Protein AF-A0A3D6BRS6-F1 (afdb_monomer)

Sequence (73 aa):
MIATIQYNSKKLQIDLSKPLDISIPLRASTNNVNAWYLDQPKIEPVKDGEWVASVADGADVNFNNIWFNPHAH

Foldseek 3Di:
DWDWDDDPPDIDIDDPVDDDDPDFDQDQDPPWQAPDPDHHKDKAFDDDPPDTCDVVRPHPHGHIDIDDDPRHD

Mean predicted aligned error: 4.81 Å

Structure (mmCIF, N/CA/C/O backbone):
data_AF-A0A3D6BRS6-F1
#
_entry.id   AF-A0A3D6BRS6-F1
#
loop_
_atom_site.group_PDB
_atom_site.id
_atom_site.type_symbol
_atom_site.label_atom_id
_atom_site.label_alt_id
_atom_site.label_comp_id
_atom_site.label_asym_id
_atom_site.label_entity_id
_atom_site.label_seq_id
_atom_site.pdbx_PDB_ins_code
_atom_site.Cartn_x
_atom_site.Cartn_y
_atom_site.Cartn_z
_atom_site.occupancy
_atom_site.B_iso_or_equiv
_atom_site.auth_seq_id
_atom_site.auth_comp_id
_atom_site.auth_asym_id
_atom_site.auth_atom_id
_atom_site.pdbx_PDB_model_num
ATOM 1 N N . MET A 1 1 ? -26.057 -2.437 10.744 1.00 88.88 1 MET A N 1
ATOM 2 C CA . MET A 1 1 ? -25.953 -3.247 11.983 1.00 88.88 1 MET A CA 1
ATOM 3 C C . MET A 1 1 ? -25.506 -2.307 13.090 1.00 88.88 1 MET A C 1
ATOM 5 O O . MET A 1 1 ? -24.447 -1.716 12.937 1.00 88.88 1 MET A O 1
ATOM 9 N N . ILE A 1 2 ? -26.309 -2.107 14.141 1.00 96.62 2 ILE A N 1
ATOM 10 C CA . ILE A 1 2 ? -25.976 -1.160 15.220 1.00 96.62 2 ILE A CA 1
ATOM 11 C C . ILE A 1 2 ? -25.433 -1.926 16.427 1.00 96.62 2 ILE A C 1
ATOM 13 O O . ILE A 1 2 ? -26.125 -2.784 16.973 1.00 96.62 2 ILE A O 1
ATOM 17 N N . ALA A 1 3 ? -24.208 -1.607 16.842 1.00 96.50 3 ALA A N 1
ATOM 18 C CA . ALA A 1 3 ? -23.593 -2.105 18.069 1.00 96.50 3 ALA A CA 1
ATOM 19 C C . ALA A 1 3 ? -23.707 -1.060 19.186 1.00 96.50 3 ALA A C 1
ATOM 21 O O . ALA A 1 3 ? -23.701 0.144 18.929 1.00 96.50 3 ALA A O 1
ATOM 22 N N . THR A 1 4 ? -23.800 -1.514 20.436 1.00 97.19 4 THR A N 1
ATOM 23 C CA . THR A 1 4 ? -23.774 -0.638 21.616 1.00 97.19 4 THR A CA 1
ATOM 24 C C . THR A 1 4 ? -22.578 -0.996 22.485 1.00 97.19 4 THR A C 1
ATOM 26 O O . THR A 1 4 ? -22.437 -2.149 22.884 1.00 97.19 4 THR A O 1
ATOM 29 N N . ILE A 1 5 ? -21.742 -0.006 22.803 1.00 96.69 5 ILE A N 1
ATOM 30 C CA . ILE A 1 5 ? -20.619 -0.137 23.739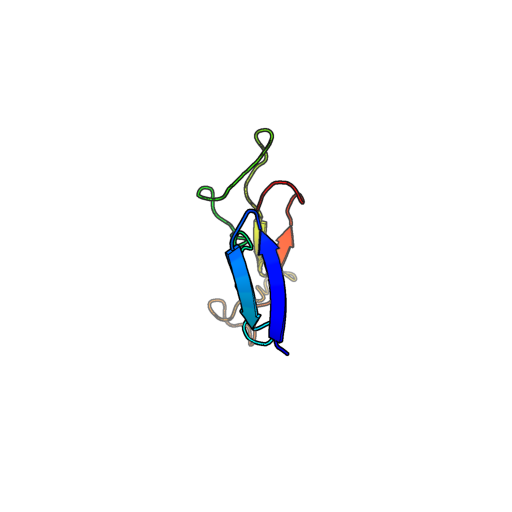 1.00 96.69 5 ILE A CA 1
ATOM 31 C C . ILE A 1 5 ? -20.897 0.745 24.957 1.00 96.69 5 ILE A C 1
ATOM 33 O O . ILE A 1 5 ? -21.246 1.918 24.820 1.00 96.69 5 ILE A O 1
ATOM 37 N N . GLN A 1 6 ? -20.734 0.191 26.158 1.00 97.31 6 GLN A N 1
ATOM 38 C CA . GLN A 1 6 ? -20.720 0.968 27.396 1.00 97.31 6 GLN A CA 1
ATOM 39 C C . GLN A 1 6 ? -19.27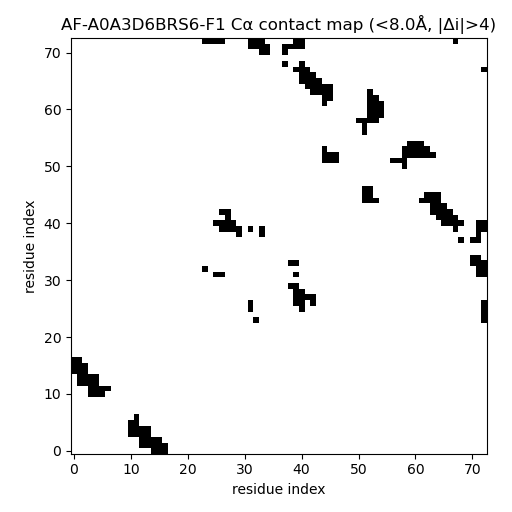8 1.410 27.674 1.00 97.31 6 GLN A C 1
ATOM 41 O O . GLN A 1 6 ? -18.399 0.569 27.843 1.00 97.31 6 GLN A O 1
ATOM 46 N N . TYR A 1 7 ? -19.033 2.717 27.731 1.00 96.31 7 TYR A N 1
ATOM 47 C CA . TYR A 1 7 ? -17.728 3.283 28.068 1.00 96.31 7 TYR A CA 1
ATOM 48 C C . TYR A 1 7 ? -17.898 4.341 29.159 1.00 96.31 7 TYR A C 1
ATOM 50 O O . TYR A 1 7 ? -18.570 5.358 28.957 1.00 96.31 7 TYR A O 1
ATOM 58 N N . ASN A 1 8 ? -17.321 4.088 30.338 1.00 95.44 8 ASN A N 1
ATOM 59 C CA . ASN A 1 8 ? -17.615 4.830 31.568 1.00 95.44 8 ASN A CA 1
ATOM 60 C C . ASN A 1 8 ? -19.145 4.917 31.784 1.00 95.44 8 ASN A C 1
ATOM 62 O O . ASN A 1 8 ? -19.862 3.925 31.632 1.00 95.44 8 ASN A O 1
ATOM 66 N N . SER A 1 9 ? -19.675 6.108 32.066 1.00 96.50 9 SER A N 1
ATOM 67 C CA . SER A 1 9 ? -21.116 6.345 32.234 1.00 96.50 9 SER A CA 1
ATOM 68 C C . SER A 1 9 ? -21.873 6.603 30.919 1.00 96.50 9 SER A C 1
ATOM 70 O O . SER A 1 9 ? -23.024 7.032 30.961 1.00 96.50 9 SER A O 1
ATOM 72 N N . LYS A 1 10 ? -21.261 6.379 29.743 1.00 97.25 10 LYS A N 1
ATOM 73 C CA . LYS A 1 10 ? -21.873 6.648 28.428 1.00 97.25 10 LYS A CA 1
ATOM 74 C C . LYS A 1 10 ? -22.177 5.360 27.659 1.00 97.25 10 LYS A C 1
ATOM 76 O O . LYS A 1 10 ? -21.357 4.446 27.610 1.00 97.25 10 LYS A O 1
ATOM 81 N N . LYS A 1 11 ? -23.335 5.335 26.992 1.00 97.06 11 LYS A N 1
ATOM 82 C CA . LYS A 1 11 ? -23.676 4.344 25.959 1.00 97.06 11 LYS A CA 1
ATOM 83 C C . LYS A 1 11 ? -23.362 4.929 24.589 1.00 97.06 11 LYS A C 1
ATOM 85 O O . LYS A 1 11 ? -23.971 5.919 24.195 1.00 97.06 11 LYS A O 1
ATOM 90 N N . LEU A 1 12 ? -22.410 4.327 23.888 1.00 96.56 12 LEU A N 1
ATOM 91 C CA . LEU A 1 12 ? -22.025 4.696 22.532 1.00 96.56 12 LEU A CA 1
ATOM 92 C C . LEU A 1 12 ? -22.718 3.751 21.551 1.00 96.56 12 LEU A C 1
ATOM 94 O O . LEU A 1 12 ? -22.609 2.533 21.690 1.00 96.56 12 LEU A O 1
ATOM 98 N N . GLN A 1 13 ? -23.428 4.310 20.574 1.00 96.56 13 GLN A N 1
ATOM 99 C CA . GLN A 1 13 ? -23.983 3.553 19.454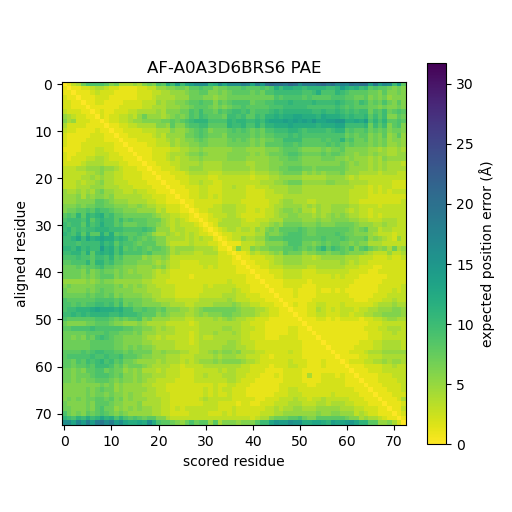 1.00 96.56 13 GLN A CA 1
ATOM 100 C C . GLN A 1 13 ? -23.057 3.677 18.251 1.00 96.56 13 GLN A C 1
ATOM 102 O O . GLN A 1 13 ? -22.642 4.779 17.895 1.00 96.56 13 GLN A O 1
ATOM 107 N N . ILE A 1 14 ? -22.735 2.544 17.638 1.00 95.12 14 ILE A N 1
ATOM 108 C CA . ILE A 1 14 ? -21.816 2.459 16.505 1.00 95.12 14 ILE A CA 1
ATOM 109 C C . ILE A 1 14 ? -22.547 1.778 15.357 1.00 95.12 14 ILE A C 1
ATOM 111 O O . ILE A 1 14 ? -23.073 0.673 15.510 1.00 95.12 14 ILE A O 1
ATOM 115 N N . ASP A 1 15 ? -22.568 2.434 14.201 1.00 96.00 15 ASP A N 1
ATOM 116 C CA . ASP A 1 15 ? -23.102 1.864 12.970 1.00 96.00 15 ASP A CA 1
ATOM 117 C C . ASP A 1 15 ? -22.001 1.114 12.216 1.00 96.00 15 ASP A C 1
ATOM 119 O O . ASP A 1 15 ? -21.198 1.708 11.500 1.00 96.00 15 ASP A O 1
ATOM 123 N N . LEU A 1 16 ? -21.980 -0.213 12.356 1.00 94.25 16 LEU A N 1
ATOM 124 C CA . LEU A 1 16 ? -20.978 -1.076 11.721 1.00 94.25 16 LEU A CA 1
ATOM 125 C C . LEU A 1 16 ? -21.137 -1.171 10.195 1.00 94.25 16 LEU A C 1
ATOM 127 O O . LEU A 1 16 ? -20.294 -1.769 9.537 1.00 94.25 16 LEU A O 1
ATOM 131 N N . SER A 1 17 ? -22.200 -0.596 9.616 1.00 96.38 17 SER A N 1
ATOM 132 C CA . SER A 1 17 ? -22.331 -0.482 8.155 1.00 96.38 17 SER A CA 1
ATOM 133 C C . SER A 1 17 ? -21.559 0.702 7.564 1.00 96.38 17 SER A C 1
ATOM 135 O O . SER A 1 17 ? -21.443 0.804 6.346 1.00 96.38 17 SER A O 1
ATOM 137 N N . LYS A 1 18 ? -21.015 1.580 8.417 1.00 94.88 18 LYS A N 1
ATOM 138 C CA . LYS A 1 18 ? -20.238 2.763 8.032 1.00 94.88 18 LYS A CA 1
ATOM 139 C C . LYS A 1 18 ? -18.812 2.646 8.577 1.00 94.88 18 LYS A C 1
ATOM 141 O O . LYS A 1 18 ? -18.495 3.292 9.578 1.00 94.88 18 LYS A O 1
ATOM 146 N N . PRO A 1 19 ? -17.961 1.791 7.982 1.00 93.19 19 PRO A N 1
ATOM 147 C CA . PRO A 1 19 ? -16.583 1.663 8.430 1.00 93.19 19 PRO A CA 1
ATOM 148 C C . PRO A 1 19 ? -15.836 2.986 8.232 1.00 93.19 19 PRO A C 1
ATOM 150 O O . PRO A 1 19 ? -16.069 3.706 7.261 1.00 93.19 19 PRO A O 1
ATOM 153 N N . LEU A 1 20 ? -14.925 3.285 9.154 1.00 93.62 20 LEU A N 1
ATOM 154 C CA . LEU A 1 20 ? -13.950 4.355 8.997 1.00 93.62 20 LEU A CA 1
ATOM 155 C C . LEU A 1 20 ? -12.617 3.716 8.618 1.00 93.62 20 LEU A C 1
ATOM 157 O O . LEU A 1 20 ? -12.101 2.896 9.377 1.00 93.62 20 LEU A O 1
ATOM 161 N N . ASP A 1 21 ? -12.072 4.086 7.463 1.00 94.94 21 ASP A N 1
ATOM 162 C CA . ASP A 1 21 ? -10.721 3.675 7.096 1.00 94.94 21 ASP A CA 1
ATOM 163 C C . ASP A 1 21 ? -9.705 4.495 7.898 1.00 94.94 21 ASP A C 1
ATOM 165 O O . ASP A 1 21 ? -9.652 5.721 7.796 1.00 94.94 21 ASP A O 1
ATOM 169 N N . ILE A 1 22 ? -8.936 3.805 8.734 1.00 94.50 22 ILE A N 1
ATOM 170 C CA . ILE A 1 22 ? -7.870 4.377 9.566 1.00 94.50 22 ILE A CA 1
ATOM 171 C C . ILE A 1 22 ? -6.482 3.910 9.105 1.00 94.50 22 ILE A C 1
ATOM 173 O O . ILE A 1 22 ? -5.508 4.032 9.848 1.00 94.50 22 ILE A O 1
ATOM 177 N N . SER A 1 23 ? -6.393 3.339 7.902 1.00 92.81 23 SER A N 1
ATOM 178 C CA . SER A 1 23 ? -5.147 2.843 7.321 1.00 92.81 23 SER A CA 1
ATOM 179 C C . SER A 1 23 ? -4.231 3.997 6.904 1.00 92.81 23 SER A C 1
ATOM 181 O O . SER A 1 23 ? -4.687 5.054 6.465 1.00 92.81 23 SER A O 1
ATOM 183 N N . ILE A 1 24 ? -2.917 3.783 6.994 1.00 89.69 24 ILE A N 1
ATOM 184 C CA . ILE A 1 24 ? -1.919 4.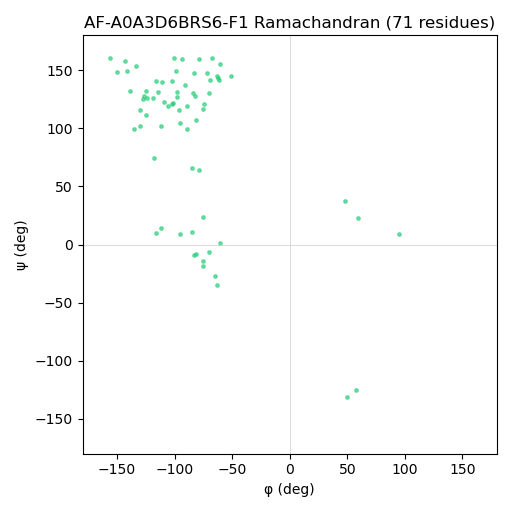695 6.419 1.00 89.69 24 ILE A CA 1
ATOM 185 C C . ILE A 1 24 ? -1.741 4.327 4.937 1.00 89.69 24 ILE A C 1
ATOM 187 O O . ILE A 1 24 ? -1.562 3.146 4.633 1.00 89.69 24 ILE A O 1
ATOM 191 N N . PRO A 1 25 ? -1.801 5.293 4.000 1.00 90.12 25 PRO A N 1
ATOM 192 C CA . PRO A 1 25 ? -1.667 4.997 2.579 1.00 90.12 25 PRO A CA 1
ATOM 193 C C . PRO A 1 25 ? -0.232 4.590 2.224 1.00 90.12 25 PRO A C 1
ATOM 195 O O . PRO A 1 25 ? 0.698 5.334 2.514 1.00 90.12 25 PRO A O 1
ATOM 198 N N . LEU A 1 26 ? -0.081 3.472 1.509 1.00 90.19 26 LEU A N 1
ATOM 199 C CA . LEU A 1 26 ? 1.189 3.034 0.921 1.00 90.19 26 LEU A CA 1
ATOM 200 C C . LEU A 1 26 ? 1.522 3.892 -0.308 1.00 90.19 26 LEU A C 1
ATOM 202 O O . LEU A 1 26 ? 0.735 3.932 -1.259 1.00 90.19 26 LEU A O 1
ATOM 206 N N . ARG A 1 27 ? 2.669 4.580 -0.321 1.00 91.31 27 ARG A N 1
ATOM 207 C CA . ARG A 1 27 ? 3.072 5.436 -1.464 1.00 91.31 27 ARG A CA 1
ATOM 208 C C . ARG A 1 27 ? 4.527 5.203 -1.858 1.00 91.31 27 ARG A C 1
ATOM 210 O O . ARG A 1 27 ? 5.344 4.877 -1.020 1.00 91.31 27 ARG A O 1
ATOM 217 N N . ALA A 1 28 ? 4.905 5.437 -3.110 1.00 90.31 28 ALA A N 1
ATOM 218 C CA . ALA A 1 28 ? 6.323 5.460 -3.488 1.00 90.31 28 ALA A CA 1
ATOM 219 C C . ALA A 1 28 ? 6.936 6.847 -3.220 1.00 90.31 28 ALA A C 1
A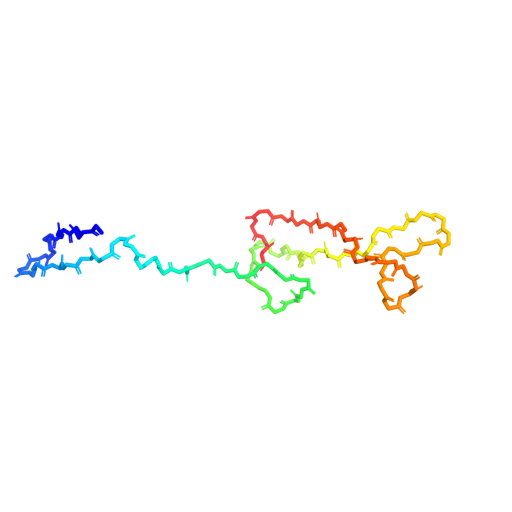TOM 221 O O . ALA A 1 28 ? 7.232 7.594 -4.151 1.00 90.31 28 ALA A O 1
ATOM 222 N N . SER A 1 29 ? 7.021 7.248 -1.949 1.00 89.00 29 SER A N 1
ATOM 223 C CA . SER A 1 29 ? 7.395 8.611 -1.549 1.00 89.00 29 SER A CA 1
ATOM 224 C C . SER A 1 29 ? 8.114 8.636 -0.201 1.00 89.00 29 SER A C 1
ATOM 226 O O . SER A 1 29 ? 7.795 7.862 0.692 1.00 89.00 29 SER A O 1
ATOM 228 N N . THR A 1 30 ? 9.029 9.590 -0.013 1.00 85.56 30 THR A N 1
ATOM 229 C CA . THR A 1 30 ? 9.777 9.755 1.243 1.00 85.56 30 THR A CA 1
ATOM 230 C C . THR A 1 30 ? 8.917 10.371 2.340 1.00 85.56 30 THR A C 1
ATOM 232 O O . THR A 1 30 ? 9.224 10.220 3.517 1.00 85.56 30 THR A O 1
ATOM 235 N N . ASN A 1 31 ? 7.806 11.020 1.973 1.00 86.69 31 ASN A N 1
ATOM 236 C CA . ASN A 1 31 ? 6.822 11.609 2.895 1.00 86.69 31 ASN A CA 1
ATOM 237 C C . ASN A 1 31 ? 5.908 10.571 3.578 1.00 86.69 31 ASN A C 1
ATOM 239 O O . ASN A 1 31 ? 4.783 10.883 3.972 1.00 86.69 31 ASN A O 1
ATOM 243 N N . ASN A 1 32 ? 6.376 9.336 3.663 1.00 84.50 32 ASN A N 1
ATOM 244 C CA . ASN A 1 32 ? 5.680 8.195 4.219 1.00 84.50 32 ASN A CA 1
ATOM 245 C C . ASN A 1 32 ? 6.017 8.000 5.691 1.00 84.50 32 ASN A C 1
ATOM 247 O O . ASN A 1 32 ? 7.046 8.474 6.180 1.00 84.50 32 ASN A O 1
ATOM 251 N N . VAL A 1 33 ? 5.154 7.278 6.404 1.00 85.69 33 VAL A N 1
ATOM 252 C CA . VAL A 1 33 ? 5.467 6.897 7.781 1.00 85.69 33 VAL A CA 1
ATOM 253 C C . VAL A 1 33 ? 6.365 5.666 7.718 1.00 85.69 33 VAL A C 1
ATOM 255 O O . VAL A 1 33 ? 5.911 4.563 7.420 1.00 85.69 33 VAL A O 1
ATOM 258 N N . ASN A 1 34 ? 7.645 5.860 8.031 1.00 85.12 34 ASN A N 1
ATOM 259 C CA . ASN A 1 34 ? 8.652 4.803 7.994 1.00 85.12 34 ASN A CA 1
ATOM 260 C C . ASN A 1 34 ? 9.212 4.522 9.392 1.00 85.12 34 ASN A C 1
ATOM 262 O O . ASN A 1 34 ? 9.450 5.440 10.182 1.00 85.12 34 ASN A O 1
ATOM 266 N N . ALA A 1 35 ? 9.449 3.245 9.694 1.00 87.81 35 ALA A N 1
ATOM 267 C CA . ALA A 1 35 ? 10.141 2.811 10.903 1.00 87.81 35 ALA A CA 1
ATOM 268 C C . ALA A 1 35 ? 11.611 2.470 10.621 1.00 87.81 35 ALA A C 1
ATOM 270 O O . ALA A 1 35 ? 11.991 2.200 9.486 1.00 87.81 35 ALA A O 1
ATOM 271 N N . TRP A 1 36 ? 12.431 2.448 11.677 1.00 84.69 36 TRP A N 1
ATOM 272 C CA . TRP A 1 36 ? 13.778 1.850 11.696 1.00 84.69 36 TRP A CA 1
ATOM 273 C C . TRP A 1 36 ? 14.692 2.226 10.523 1.00 84.69 36 TRP A C 1
ATOM 275 O O . TRP A 1 36 ? 15.471 1.399 10.055 1.00 84.69 36 TRP A O 1
ATOM 285 N N . TYR A 1 37 ? 14.603 3.483 10.076 1.00 87.25 37 TYR A N 1
ATOM 286 C CA . TYR A 1 37 ? 15.405 4.031 8.976 1.00 87.25 37 TYR A CA 1
ATOM 287 C C . TYR A 1 37 ? 15.223 3.287 7.644 1.00 87.25 37 TYR A C 1
ATOM 289 O O . TYR A 1 37 ? 16.106 3.323 6.794 1.00 87.25 37 TYR A O 1
ATOM 297 N N . LEU A 1 38 ? 14.095 2.596 7.478 1.00 90.44 38 LEU A N 1
ATOM 298 C CA . LEU A 1 38 ? 13.756 1.902 6.246 1.00 90.44 38 LEU A CA 1
ATOM 299 C C . LEU A 1 38 ? 13.452 2.909 5.136 1.00 90.44 38 LEU A C 1
ATOM 301 O O . LEU A 1 38 ? 12.797 3.931 5.365 1.00 90.44 38 LEU A O 1
ATOM 305 N N . ASP A 1 39 ? 13.902 2.575 3.931 1.00 90.44 39 ASP A N 1
ATOM 306 C CA . ASP A 1 39 ?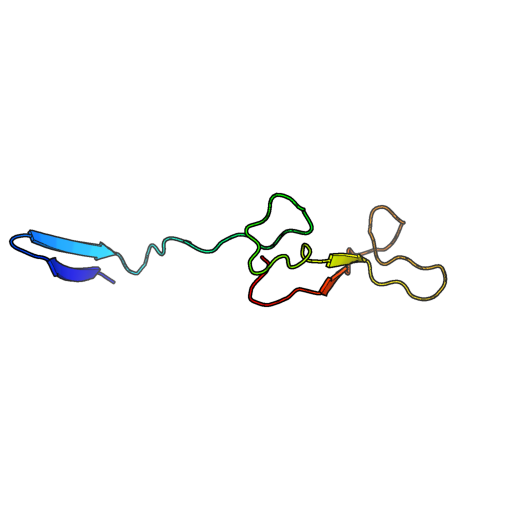 13.579 3.331 2.730 1.00 90.44 39 ASP A CA 1
ATOM 307 C C . ASP A 1 39 ? 12.091 3.213 2.374 1.00 90.44 39 ASP A C 1
ATOM 309 O O . ASP A 1 39 ? 11.378 2.298 2.798 1.00 90.44 39 ASP A O 1
ATOM 313 N N . GLN A 1 40 ? 11.629 4.160 1.561 1.00 92.19 40 GLN A N 1
ATOM 314 C CA . GLN A 1 40 ? 10.265 4.184 1.044 1.00 92.19 40 GLN A CA 1
ATOM 315 C C . GLN A 1 40 ? 9.928 2.933 0.207 1.00 92.19 40 GLN A C 1
ATOM 317 O O . GLN A 1 40 ? 10.815 2.351 -0.430 1.00 92.19 40 GLN A O 1
ATOM 322 N N . PRO A 1 41 ? 8.637 2.572 0.102 1.00 93.62 41 PRO A N 1
ATOM 323 C CA . PRO A 1 41 ? 8.163 1.620 -0.891 1.00 93.62 41 PRO A CA 1
ATOM 324 C C . PRO A 1 41 ? 8.628 1.976 -2.301 1.00 93.62 41 PRO A C 1
ATOM 326 O O . PRO A 1 41 ? 8.664 3.142 -2.708 1.00 93.62 41 PRO A O 1
ATOM 329 N N . LYS A 1 42 ? 8.907 0.943 -3.084 1.00 94.88 42 LYS A N 1
ATOM 330 C CA . LYS A 1 42 ? 9.226 1.050 -4.499 1.00 94.88 42 LYS A CA 1
ATOM 331 C C . LYS A 1 42 ? 8.029 0.575 -5.314 1.00 94.88 42 LYS A C 1
ATOM 333 O O . LYS A 1 42 ? 7.627 -0.579 -5.194 1.00 94.88 42 LYS A O 1
ATOM 338 N N . ILE A 1 43 ? 7.475 1.461 -6.139 1.00 95.75 43 ILE A N 1
ATOM 339 C CA . ILE A 1 43 ? 6.387 1.152 -7.074 1.00 95.75 43 ILE A CA 1
ATOM 340 C C . ILE A 1 43 ? 6.859 1.573 -8.459 1.00 95.75 43 ILE A C 1
ATOM 342 O O . ILE A 1 43 ? 7.041 2.762 -8.708 1.00 95.75 43 ILE A O 1
ATOM 346 N N . GLU A 1 44 ? 7.088 0.605 -9.341 1.00 97.00 44 GLU A N 1
ATOM 347 C CA . GLU A 1 44 ? 7.640 0.854 -10.677 1.00 97.00 44 GLU A CA 1
ATOM 348 C C . GLU A 1 44 ? 6.985 -0.044 -11.725 1.00 97.00 44 GLU A C 1
ATOM 350 O O . GLU A 1 44 ? 6.630 -1.181 -11.399 1.00 97.00 44 GLU A O 1
ATOM 355 N N . PRO A 1 45 ? 6.867 0.420 -12.983 1.00 97.81 45 PRO A N 1
ATOM 356 C CA . PRO A 1 45 ? 6.328 -0.396 -14.058 1.00 97.81 45 PRO A CA 1
ATOM 357 C C . PRO A 1 45 ? 7.200 -1.629 -14.300 1.00 97.81 45 PRO A C 1
ATOM 359 O O . PRO A 1 45 ? 8.432 -1.582 -14.223 1.00 97.81 45 PRO A O 1
ATOM 362 N N . VAL A 1 46 ? 6.547 -2.741 -14.614 1.00 98.12 46 VAL A N 1
ATOM 363 C CA . VAL A 1 46 ? 7.190 -3.955 -15.116 1.00 98.12 46 VAL A CA 1
ATOM 364 C C . VAL A 1 46 ? 7.882 -3.626 -16.440 1.00 98.12 46 VAL A C 1
ATOM 366 O O . VAL A 1 46 ? 7.363 -2.856 -17.250 1.00 98.12 46 VAL A O 1
ATOM 369 N N . LYS A 1 47 ? 9.065 -4.208 -16.652 1.00 97.38 47 LYS A N 1
ATOM 370 C CA . LYS A 1 47 ? 9.841 -4.060 -17.886 1.00 97.38 47 LYS A CA 1
ATOM 371 C C . LYS A 1 47 ? 10.151 -5.435 -18.461 1.00 97.38 47 LYS A C 1
ATOM 373 O O . LYS A 1 47 ? 10.610 -6.302 -17.717 1.00 97.38 47 LYS A O 1
ATOM 378 N N . ASP A 1 48 ? 9.918 -5.602 -19.757 1.00 95.69 48 ASP A N 1
ATOM 379 C CA . ASP A 1 48 ? 10.279 -6.800 -20.519 1.00 95.69 48 ASP A CA 1
ATOM 380 C C . ASP A 1 48 ? 11.038 -6.382 -21.786 1.00 95.69 48 ASP A C 1
ATOM 382 O O . ASP A 1 48 ? 10.465 -5.850 -22.740 1.00 95.69 48 ASP A O 1
ATOM 386 N N . GLY A 1 49 ? 12.363 -6.531 -21.755 1.00 94.81 49 GLY A N 1
ATOM 387 C CA . GLY A 1 49 ? 13.251 -5.934 -22.753 1.00 94.81 49 GLY A CA 1
ATOM 388 C C . GLY A 1 49 ? 13.091 -4.411 -22.815 1.00 94.81 49 GLY A C 1
ATOM 389 O O . GLY A 1 49 ? 13.205 -3.726 -21.798 1.00 94.81 49 GLY A O 1
ATOM 390 N N . GLU A 1 50 ? 12.808 -3.895 -24.011 1.00 94.75 50 GLU A N 1
ATOM 391 C CA . GLU A 1 50 ? 12.569 -2.464 -24.260 1.00 94.75 50 GLU A CA 1
ATOM 392 C C . GLU A 1 50 ? 11.127 -2.032 -23.955 1.00 94.75 50 GLU A C 1
ATOM 394 O O . GLU A 1 50 ? 10.814 -0.842 -23.972 1.00 94.75 50 GLU A O 1
ATOM 399 N N . TRP A 1 51 ? 10.224 -2.981 -23.689 1.00 96.00 51 TRP A N 1
ATOM 400 C CA . TRP A 1 51 ? 8.839 -2.663 -23.377 1.00 96.00 51 TRP A CA 1
ATOM 401 C C . TRP A 1 51 ? 8.687 -2.284 -21.901 1.00 96.00 51 TRP A C 1
ATOM 403 O O . TRP A 1 51 ? 9.087 -3.028 -21.000 1.00 96.00 51 TRP A O 1
ATOM 413 N N . VAL A 1 52 ? 8.070 -1.127 -21.652 1.00 98.12 52 VAL A N 1
ATOM 414 C CA . VAL A 1 52 ? 7.712 -0.637 -20.316 1.00 98.12 52 VAL A CA 1
ATOM 415 C C . VAL A 1 52 ? 6.198 -0.709 -20.175 1.00 98.12 52 VAL A C 1
ATOM 417 O O . VAL A 1 52 ? 5.471 -0.107 -20.962 1.00 98.12 52 VAL A O 1
ATOM 420 N N . ALA A 1 53 ? 5.711 -1.425 -19.162 1.00 97.88 53 ALA A N 1
ATOM 421 C CA . ALA A 1 53 ? 4.284 -1.642 -18.935 1.00 97.88 53 ALA A CA 1
ATOM 422 C C . ALA A 1 53 ? 3.610 -0.420 -18.275 1.00 97.88 53 ALA A C 1
ATOM 424 O O . ALA A 1 53 ? 3.147 -0.465 -17.132 1.00 97.88 53 ALA A O 1
ATOM 425 N N . SER A 1 54 ? 3.609 0.693 -19.002 1.00 98.00 54 SER A N 1
ATOM 426 C CA . SER A 1 54 ? 3.111 2.007 -18.604 1.00 98.00 54 SER A CA 1
ATOM 427 C C . SER A 1 54 ? 2.359 2.633 -19.771 1.00 98.00 54 SER A C 1
ATOM 429 O O . SER A 1 54 ? 2.864 2.691 -20.893 1.00 98.00 54 SER A O 1
ATOM 431 N N . VAL A 1 55 ? 1.159 3.149 -19.509 1.00 98.00 55 VAL A N 1
ATOM 432 C CA . VAL A 1 55 ? 0.336 3.807 -20.537 1.00 98.00 55 VAL A CA 1
ATOM 433 C C . VAL A 1 55 ? 1.025 5.054 -21.083 1.00 98.00 55 VAL A C 1
ATOM 435 O O . VAL A 1 55 ? 0.935 5.342 -22.273 1.00 98.00 55 VAL A O 1
ATOM 438 N N . ALA A 1 56 ? 1.757 5.777 -20.233 1.00 97.31 56 ALA A N 1
ATOM 439 C CA . ALA A 1 56 ? 2.517 6.950 -20.658 1.00 97.31 56 ALA A CA 1
ATOM 440 C C . ALA A 1 56 ? 3.656 6.591 -21.628 1.00 97.31 56 ALA A C 1
ATOM 442 O O . ALA A 1 56 ? 4.011 7.405 -22.475 1.00 97.31 56 ALA A O 1
ATOM 443 N N . ASP A 1 57 ? 4.175 5.365 -21.528 1.00 96.81 57 ASP A N 1
ATOM 444 C CA . ASP A 1 57 ? 5.237 4.829 -22.382 1.00 96.81 57 ASP A CA 1
ATOM 445 C C . ASP A 1 57 ? 4.684 4.004 -23.565 1.00 96.81 57 ASP A C 1
ATOM 447 O O . ASP A 1 57 ? 5.444 3.381 -24.303 1.00 96.81 57 ASP A O 1
ATOM 451 N N . GLY A 1 58 ? 3.360 4.019 -23.780 1.00 96.38 58 GLY A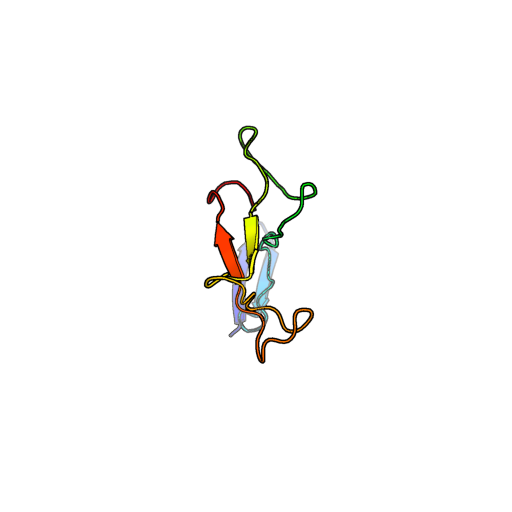 N 1
ATOM 452 C CA . GLY A 1 58 ? 2.701 3.410 -24.940 1.00 96.38 58 GLY A CA 1
ATOM 453 C C . GLY A 1 58 ? 2.167 1.989 -24.738 1.00 96.38 58 GLY A C 1
ATOM 454 O O . GLY A 1 58 ? 1.756 1.366 -25.714 1.00 96.38 58 GLY A O 1
ATOM 455 N N . ALA A 1 59 ? 2.149 1.462 -23.510 1.00 97.19 59 ALA A N 1
ATOM 456 C CA . ALA A 1 59 ? 1.461 0.207 -23.207 1.00 97.19 59 ALA A CA 1
ATOM 457 C C . ALA A 1 59 ? -0.062 0.398 -23.070 1.00 97.19 59 ALA A C 1
ATOM 459 O O . ALA A 1 59 ? -0.547 1.478 -22.748 1.00 97.19 59 ALA A O 1
ATOM 460 N N . ASP A 1 60 ? -0.829 -0.682 -23.215 1.00 97.19 60 ASP A N 1
ATOM 461 C CA . ASP A 1 60 ? -2.290 -0.637 -23.036 1.00 97.19 60 ASP A CA 1
ATOM 462 C C . ASP A 1 60 ? -2.720 -0.550 -21.556 1.00 97.19 60 ASP A C 1
ATOM 464 O O . ASP A 1 60 ? -3.880 -0.269 -21.248 1.00 97.19 60 ASP A O 1
ATOM 468 N N . VAL A 1 61 ? -1.796 -0.808 -20.619 1.00 96.62 61 VAL A N 1
ATOM 469 C CA . VAL A 1 61 ? -2.050 -0.862 -19.170 1.00 96.62 61 VAL A CA 1
ATOM 470 C C . VAL A 1 61 ? -0.885 -0.292 -18.361 1.00 96.62 61 VAL A C 1
ATOM 472 O O . VAL A 1 61 ? 0.257 -0.277 -18.813 1.00 96.62 61 VAL A O 1
ATOM 475 N N . ASN A 1 62 ? -1.170 0.121 -17.123 1.00 97.56 62 ASN A N 1
ATOM 476 C CA . ASN A 1 62 ? -0.151 0.388 -16.108 1.00 97.56 62 ASN A CA 1
ATOM 477 C C . ASN A 1 62 ? 0.013 -0.859 -15.242 1.00 97.56 62 ASN A C 1
ATOM 479 O O . AS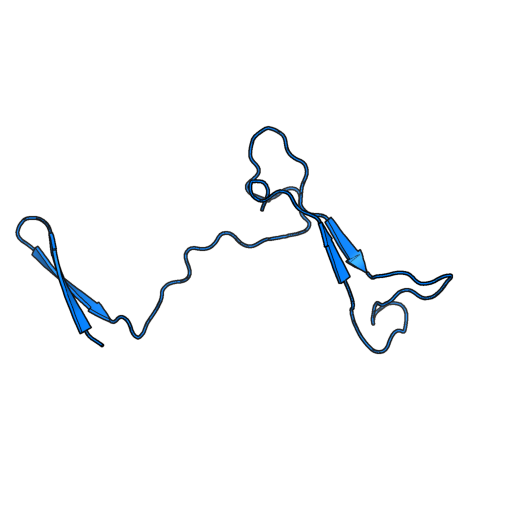N A 1 62 ? -0.833 -1.137 -14.388 1.00 97.56 62 ASN A O 1
ATOM 483 N N . PHE A 1 63 ? 1.090 -1.604 -15.455 1.00 97.81 63 PHE A N 1
ATOM 484 C CA . PHE A 1 63 ? 1.400 -2.789 -14.670 1.00 97.81 63 PHE A CA 1
ATOM 485 C C . PHE A 1 63 ? 2.646 -2.524 -13.831 1.00 97.81 63 PHE A C 1
ATOM 487 O O . PHE A 1 63 ? 3.765 -2.568 -14.330 1.00 97.81 63 PHE A O 1
ATOM 494 N N . ASN A 1 64 ? 2.434 -2.254 -12.541 1.00 97.31 64 ASN A N 1
ATOM 495 C CA . ASN A 1 64 ? 3.504 -1.951 -11.599 1.00 97.31 64 ASN A CA 1
ATOM 496 C C . ASN A 1 64 ? 3.835 -3.148 -10.706 1.00 97.31 64 ASN A C 1
ATOM 498 O O . ASN A 1 64 ? 2.943 -3.817 -10.184 1.00 97.31 64 ASN A O 1
ATOM 502 N N . ASN A 1 65 ? 5.124 -3.340 -10.455 1.00 97.44 65 ASN A N 1
ATOM 503 C CA . ASN A 1 65 ? 5.615 -4.105 -9.322 1.00 97.44 65 ASN A CA 1
ATOM 504 C C . ASN A 1 65 ? 5.656 -3.220 -8.071 1.00 97.44 65 ASN A C 1
ATOM 506 O O . ASN A 1 65 ? 5.926 -2.019 -8.155 1.00 97.44 65 ASN A O 1
ATOM 510 N N . ILE A 1 66 ? 5.430 -3.831 -6.908 1.00 95.62 66 ILE A N 1
ATOM 511 C CA . ILE A 1 66 ? 5.457 -3.160 -5.606 1.00 95.62 66 ILE A CA 1
ATOM 512 C C . ILE A 1 66 ? 6.396 -3.933 -4.679 1.00 95.62 66 ILE A C 1
ATOM 514 O O . ILE A 1 66 ? 6.195 -5.125 -4.446 1.00 95.62 66 ILE A O 1
ATOM 518 N N . TRP A 1 67 ? 7.388 -3.246 -4.114 1.00 94.81 67 TRP A N 1
ATOM 519 C CA . TRP A 1 67 ? 8.282 -3.780 -3.085 1.00 94.81 67 TRP A CA 1
ATOM 520 C C . TRP A 1 67 ? 8.291 -2.849 -1.884 1.00 94.81 67 TRP A C 1
ATOM 522 O O . TRP A 1 67 ? 8.518 -1.649 -2.023 1.00 94.81 67 TRP A O 1
ATOM 532 N N . PHE A 1 68 ? 8.057 -3.397 -0.700 1.00 93.25 68 PHE A N 1
ATOM 533 C CA . PHE A 1 68 ? 8.041 -2.627 0.535 1.00 93.25 68 PHE A CA 1
ATOM 534 C C . PHE A 1 68 ? 8.338 -3.527 1.727 1.00 93.25 68 PHE A C 1
ATOM 536 O O . PHE A 1 68 ? 8.197 -4.752 1.662 1.00 93.25 68 PHE A O 1
ATOM 543 N N . ASN A 1 69 ? 8.746 -2.906 2.827 1.00 92.38 69 ASN A N 1
ATOM 544 C CA . ASN A 1 69 ? 8.796 -3.569 4.116 1.00 92.38 69 ASN A CA 1
ATOM 545 C C . ASN A 1 69 ? 7.447 -3.355 4.827 1.00 92.38 69 ASN A C 1
ATOM 547 O O . ASN A 1 69 ? 6.975 -2.221 4.848 1.00 92.38 69 ASN A O 1
ATOM 551 N N . PRO A 1 70 ? 6.848 -4.366 5.483 1.00 90.06 70 PRO A N 1
ATOM 552 C CA . PRO A 1 70 ? 5.619 -4.197 6.266 1.00 90.06 70 PRO A CA 1
ATOM 553 C C . PRO A 1 70 ? 5.712 -3.215 7.443 1.00 90.06 70 PRO A C 1
ATOM 555 O O . PRO A 1 70 ? 4.747 -3.074 8.176 1.00 90.06 70 PRO A O 1
ATOM 558 N N . HIS A 1 71 ? 6.856 -2.569 7.671 1.00 90.00 71 HIS A N 1
ATOM 559 C CA . HIS A 1 71 ? 7.048 -1.480 8.628 1.00 90.00 71 HIS A CA 1
ATOM 560 C C . HIS A 1 71 ? 7.438 -0.140 7.966 1.00 90.00 71 HIS A C 1
ATOM 562 O O . HIS A 1 71 ? 7.788 0.809 8.665 1.00 90.00 71 HIS A O 1
ATOM 568 N N . ALA A 1 72 ? 7.360 -0.037 6.636 1.00 84.25 72 ALA A N 1
ATOM 569 C CA . ALA A 1 72 ? 7.606 1.180 5.859 1.00 84.25 72 ALA A CA 1
ATOM 570 C C . ALA A 1 72 ? 6.500 1.333 4.805 1.00 84.25 72 ALA A C 1
ATOM 572 O O . ALA A 1 72 ? 6.505 0.619 3.799 1.00 84.25 72 ALA A O 1
ATOM 573 N N . HIS A 1 73 ? 5.510 2.186 5.108 1.00 77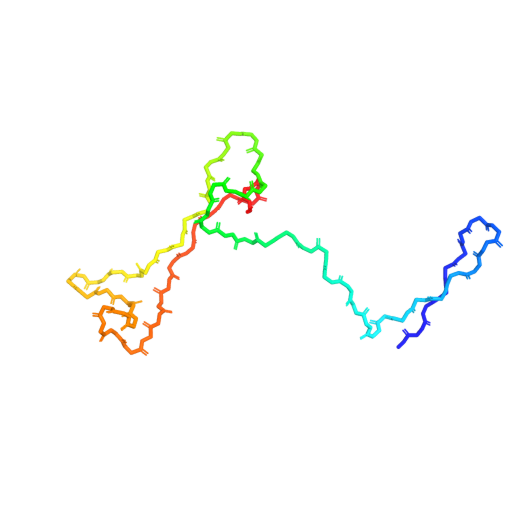.88 73 HIS A N 1
ATOM 574 C CA . HIS A 1 73 ? 4.282 2.349 4.318 1.00 77.88 73 HIS A CA 1
ATOM 575 C C . HIS A 1 73 ? 4.215 3.723 3.682 1.00 77.88 73 HIS A C 1
ATOM 577 O O . HIS A 1 73 ? 4.268 4.719 4.433 1.00 77.88 73 HIS A O 1
#

Radius of gyration: 20.6 Å; Cα contacts (8 Å, |Δi|>4): 111; chains: 1; bounding box: 41×18×57 Å

pLDDT: mean 93.61, std 4.37, range [77.88, 98.12]

Secondary structure (DSSP, 8-state):
-EEEEEETTEEEEEETTSPPP-PPPP-SSTTS-BSTTPPPPEEEE-EETTEE--GGGT-SS--EEEE--TTB-

Organism: NCBI:txid1137281

Solvent-accessible surface area (backbone atoms only — not comparable to full-atom values): 4668 Å² total; per-residue (Å²): 96,80,47,77,48,80,55,90,100,41,81,45,78,42,56,69,76,63,81,79,89,84,76,80,72,76,46,73,39,84,93,41,65,57,42,94,88,49,67,56,26,46,67,44,60,41,69,61,88,93,46,49,29,26,48,92,73,72,31,98,46,76,43,63,48,79,51,67,52,102,60,19,48